Protein AF-A0A0P0XXE6-F1 (afdb_monomer_lite)

Organism: Oryza sativa subsp. japonica (NCBI:txid39947)

Structure (mmCIF, N/CA/C/O backbone):
data_AF-A0A0P0XXE6-F1
#
_entry.id   AF-A0A0P0XXE6-F1
#
loop_
_atom_site.group_PDB
_atom_site.id
_atom_site.type_symbol
_atom_site.label_atom_id
_atom_site.label_alt_id
_atom_site.label_comp_id
_atom_site.label_asym_id
_atom_site.label_entity_id
_atom_site.label_seq_id
_atom_site.pdbx_PDB_ins_code
_atom_site.Cartn_x
_atom_site.Cartn_y
_atom_site.Cartn_z
_atom_site.occupancy
_atom_site.B_iso_or_equiv
_atom_site.auth_seq_id
_atom_site.auth_comp_id
_atom_site.auth_asym_id
_atom_site.auth_atom_id
_atom_site.pdbx_PDB_model_num
ATOM 1 N N . MET A 1 1 ? 35.916 17.435 -46.626 1.00 50.94 1 MET A N 1
ATOM 2 C CA . MET A 1 1 ? 34.899 17.242 -45.569 1.00 50.94 1 MET A CA 1
ATOM 3 C C . MET A 1 1 ? 35.295 18.091 -44.371 1.00 50.94 1 MET A C 1
ATOM 5 O O . MET A 1 1 ? 36.447 17.987 -43.965 1.00 50.94 1 MET A O 1
ATOM 9 N N . PRO A 1 2 ? 34.412 18.975 -43.879 1.00 59.56 2 PRO A N 1
ATOM 10 C CA . PRO A 1 2 ? 34.695 19.836 -42.732 1.00 59.56 2 PRO A CA 1
ATOM 11 C C . PRO A 1 2 ? 34.644 19.044 -41.408 1.00 59.56 2 PRO A C 1
ATOM 13 O O . PRO A 1 2 ? 33.953 18.026 -41.344 1.00 59.56 2 PRO A O 1
ATOM 16 N N . PRO A 1 3 ? 35.366 19.481 -40.359 1.00 62.44 3 PRO A N 1
ATOM 17 C CA . PRO A 1 3 ? 35.347 18.833 -39.047 1.00 62.44 3 PRO A CA 1
ATOM 18 C C . PRO A 1 3 ? 33.977 19.001 -38.356 1.00 62.44 3 PRO A C 1
ATOM 20 O O . PRO A 1 3 ? 33.308 20.016 -38.577 1.00 62.44 3 PRO A O 1
ATOM 23 N N . PRO A 1 4 ? 33.532 18.041 -37.521 1.00 69.38 4 PRO A N 1
ATOM 24 C CA . PRO A 1 4 ? 32.236 18.127 -36.854 1.00 69.38 4 PRO A CA 1
ATOM 25 C C . PRO A 1 4 ? 32.236 19.231 -35.773 1.00 69.38 4 PRO A C 1
ATOM 27 O O . PRO A 1 4 ? 33.221 19.373 -35.044 1.00 69.38 4 PRO A O 1
ATOM 30 N N . PRO A 1 5 ? 31.154 20.026 -35.651 1.00 57.09 5 PRO A N 1
ATOM 31 C CA . PRO A 1 5 ? 31.123 21.191 -34.773 1.00 57.09 5 PRO A CA 1
ATOM 32 C C . PRO A 1 5 ? 30.817 20.847 -33.305 1.00 57.09 5 PRO A C 1
ATOM 34 O O . PRO A 1 5 ? 30.027 19.962 -32.978 1.00 57.09 5 PRO A O 1
ATOM 37 N N . ALA A 1 6 ? 31.429 21.628 -32.416 1.00 55.69 6 ALA A N 1
ATOM 38 C CA . ALA A 1 6 ? 31.373 21.534 -30.963 1.00 55.69 6 ALA A CA 1
ATOM 39 C C . ALA A 1 6 ? 30.033 22.009 -30.367 1.00 55.69 6 ALA A C 1
ATOM 41 O O . ALA A 1 6 ? 29.927 23.167 -29.977 1.00 55.69 6 ALA A O 1
ATOM 42 N N . LYS A 1 7 ? 29.011 21.146 -30.262 1.00 54.47 7 LYS A N 1
ATOM 43 C CA . LYS A 1 7 ? 27.810 21.407 -29.434 1.00 54.47 7 LYS A CA 1
ATOM 44 C C . LYS A 1 7 ? 27.139 20.113 -28.947 1.00 54.47 7 LYS A C 1
ATOM 46 O O . LYS A 1 7 ? 26.146 19.687 -29.516 1.00 54.47 7 LYS A O 1
ATOM 51 N N . TRP A 1 8 ? 27.626 19.541 -27.849 1.00 49.25 8 TRP A N 1
ATOM 52 C CA . TRP A 1 8 ? 26.827 18.635 -27.010 1.00 49.25 8 TRP A CA 1
ATOM 53 C C . TRP A 1 8 ? 26.822 19.200 -25.585 1.00 49.25 8 TRP A C 1
ATOM 55 O O . TRP A 1 8 ? 27.537 18.739 -24.702 1.00 49.25 8 TRP A O 1
ATOM 65 N N . LYS A 1 9 ? 26.084 20.304 -25.405 1.00 46.88 9 LYS A N 1
ATOM 66 C CA . LYS A 1 9 ? 25.712 20.844 -24.089 1.00 46.88 9 LYS A CA 1
ATOM 67 C C . LYS A 1 9 ? 24.420 20.157 -23.653 1.00 46.88 9 LYS A C 1
ATOM 69 O O . LYS A 1 9 ? 23.505 20.021 -24.459 1.00 46.88 9 LYS A O 1
ATOM 74 N N . GLY A 1 10 ? 24.395 19.715 -22.400 1.00 46.09 10 GLY A N 1
ATOM 75 C CA . GLY A 1 10 ? 23.322 18.928 -21.813 1.00 46.09 10 GLY A CA 1
ATOM 76 C C . GLY A 1 10 ? 21.989 19.655 -21.674 1.00 46.09 10 GLY A C 1
ATOM 77 O O . GLY A 1 10 ? 21.943 20.832 -21.330 1.00 46.09 10 GLY A O 1
ATOM 78 N N . CYS A 1 11 ? 20.913 18.902 -21.878 1.00 55.81 11 CYS A N 1
ATOM 79 C CA . CYS A 1 11 ? 19.572 19.340 -21.504 1.00 55.81 11 CYS A CA 1
ATOM 80 C C . CYS A 1 11 ? 18.794 18.327 -20.645 1.00 55.81 11 CYS A C 1
ATOM 82 O O . CYS A 1 11 ? 17.705 18.678 -20.214 1.00 55.81 11 CYS A O 1
ATOM 84 N N . CYS A 1 12 ? 19.329 17.128 -20.367 1.00 49.97 12 CYS A N 1
ATOM 85 C CA . CYS A 1 12 ? 18.699 16.119 -19.504 1.00 49.97 12 CYS A CA 1
ATOM 86 C C . CYS A 1 12 ? 19.825 15.265 -18.854 1.00 49.97 12 CYS A C 1
ATOM 88 O O . CYS A 1 12 ? 20.623 14.714 -19.601 1.00 49.97 12 CYS A O 1
ATOM 90 N N . GLU A 1 13 ? 20.061 15.092 -17.548 1.00 52.44 13 GLU A N 1
ATOM 91 C CA . GLU A 1 13 ? 19.149 15.149 -16.398 1.00 52.44 13 GLU A CA 1
ATOM 92 C C . GLU A 1 13 ? 17.818 14.482 -16.770 1.00 52.44 13 GLU A C 1
ATOM 94 O O . GLU A 1 13 ? 16.964 15.187 -17.290 1.00 52.44 13 GLU A O 1
ATOM 99 N N . PRO A 1 14 ? 17.560 13.168 -16.605 1.00 51.47 14 PRO A N 1
ATOM 100 C CA . PRO A 1 14 ? 18.299 12.031 -16.049 1.00 51.47 14 PRO A CA 1
ATOM 101 C C . PRO A 1 14 ? 18.726 10.993 -17.133 1.00 51.47 14 PRO A C 1
ATOM 103 O O . PRO A 1 14 ? 18.493 11.187 -18.320 1.00 51.47 14 PRO A O 1
ATOM 106 N N . ALA A 1 15 ? 19.316 9.873 -16.679 1.00 60.56 15 ALA A N 1
ATOM 107 C CA . ALA A 1 15 ? 19.964 8.753 -17.393 1.00 60.56 15 ALA A CA 1
ATOM 108 C C . ALA A 1 15 ? 21.355 9.044 -17.990 1.00 60.56 15 ALA A C 1
ATOM 110 O O . ALA A 1 15 ? 21.503 9.670 -19.036 1.00 60.56 15 ALA A O 1
ATOM 111 N N . THR A 1 16 ? 22.391 8.490 -17.349 1.00 56.75 16 THR A N 1
ATOM 112 C CA . THR A 1 16 ? 23.780 8.594 -17.813 1.00 56.75 16 THR A CA 1
ATOM 113 C C . THR A 1 16 ? 24.271 7.225 -18.296 1.00 56.75 16 THR A C 1
ATOM 115 O O . THR A 1 16 ? 24.770 6.423 -17.510 1.00 56.75 16 THR A O 1
ATOM 118 N N . SER A 1 17 ? 24.133 6.929 -19.594 1.00 60.69 17 SER A N 1
ATOM 119 C CA . SER A 1 17 ? 24.799 5.767 -20.209 1.00 60.69 17 SER A CA 1
ATOM 120 C C . SER A 1 17 ? 26.277 6.085 -20.412 1.00 60.69 17 SER A C 1
ATOM 122 O O . SER A 1 17 ? 26.660 6.722 -21.390 1.00 60.69 17 SER A O 1
ATOM 124 N N . MET A 1 18 ? 27.117 5.726 -19.443 1.00 60.41 18 MET A N 1
ATOM 125 C CA . MET A 1 18 ? 28.512 6.189 -19.385 1.00 60.41 18 MET A CA 1
ATOM 126 C C . MET A 1 18 ? 29.512 5.351 -20.210 1.00 60.41 18 MET A C 1
ATOM 128 O O . MET A 1 18 ? 30.716 5.517 -20.041 1.00 60.41 18 MET A O 1
ATOM 132 N N . ALA A 1 19 ? 29.064 4.480 -21.124 1.00 67.25 19 ALA A N 1
ATOM 133 C CA . ALA A 1 19 ? 29.949 3.788 -22.065 1.00 67.25 19 ALA A CA 1
ATOM 134 C C . ALA A 1 19 ? 29.239 3.478 -23.397 1.00 67.25 19 ALA A C 1
ATOM 136 O O . ALA A 1 19 ? 28.076 3.078 -23.387 1.00 67.25 19 ALA A O 1
ATOM 137 N N . PRO A 1 20 ? 29.929 3.601 -24.546 1.00 65.75 20 PRO A N 1
ATOM 138 C CA . PRO A 1 20 ? 29.327 3.460 -25.876 1.00 65.75 20 PRO A CA 1
ATOM 139 C C . PRO A 1 20 ? 28.785 2.052 -26.188 1.00 65.75 20 PRO A C 1
ATOM 141 O O . PRO A 1 20 ? 28.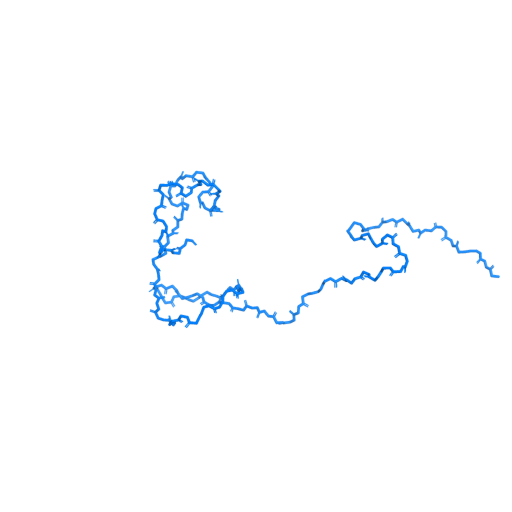016 1.894 -27.129 1.00 65.75 20 PRO A O 1
ATOM 144 N N . TRP A 1 21 ? 29.155 1.038 -25.398 1.00 80.38 21 TRP A N 1
ATOM 145 C CA . TRP A 1 21 ? 28.627 -0.331 -25.476 1.00 80.38 21 TRP A CA 1
ATOM 146 C C . TRP A 1 21 ? 27.410 -0.588 -24.567 1.00 80.38 21 TRP A C 1
ATOM 148 O O . TRP A 1 21 ? 26.965 -1.729 -24.460 1.00 80.38 21 TRP A O 1
ATOM 158 N N . MET A 1 22 ? 26.867 0.431 -23.890 1.00 74.25 22 MET A N 1
ATOM 159 C CA . MET A 1 22 ? 25.693 0.286 -23.022 1.00 74.25 22 MET A CA 1
ATOM 160 C C . MET A 1 22 ? 24.412 0.757 -23.718 1.00 74.25 22 MET A C 1
ATOM 162 O O . MET A 1 22 ? 24.227 1.942 -23.999 1.00 74.25 22 MET A O 1
ATOM 166 N N . LEU A 1 23 ? 23.494 -0.184 -23.951 1.00 79.38 23 LEU A N 1
ATOM 167 C CA . LEU A 1 23 ? 22.140 0.106 -24.414 1.00 79.38 23 LEU A CA 1
ATOM 168 C C . LEU A 1 23 ? 21.311 0.661 -23.248 1.00 79.38 23 LEU A C 1
ATOM 170 O O . LEU A 1 23 ? 21.008 -0.054 -22.295 1.00 79.38 23 LEU A O 1
ATOM 174 N N . THR A 1 24 ? 20.916 1.929 -23.336 1.00 78.62 24 THR A N 1
ATOM 175 C CA . THR A 1 24 ? 19.927 2.521 -22.429 1.00 78.62 24 THR A CA 1
ATOM 176 C C . THR A 1 24 ? 18.565 2.499 -23.092 1.00 78.62 24 THR A C 1
ATOM 178 O O . THR A 1 24 ? 18.379 3.077 -24.160 1.00 78.62 24 THR A O 1
ATOM 181 N N . VAL A 1 25 ? 17.617 1.822 -22.451 1.00 84.31 25 VAL A N 1
ATOM 182 C CA . VAL A 1 25 ? 16.231 1.722 -22.906 1.00 84.31 25 VAL A CA 1
ATOM 183 C C . VAL A 1 25 ? 15.367 2.556 -21.970 1.00 84.31 25 VAL A C 1
ATOM 185 O O . VAL A 1 25 ? 15.430 2.390 -20.753 1.00 84.31 25 VAL A O 1
ATOM 188 N N . ALA A 1 26 ? 14.584 3.472 -22.537 1.00 85.94 26 ALA A N 1
ATOM 189 C CA . ALA A 1 26 ? 13.601 4.235 -21.781 1.00 85.94 26 ALA A CA 1
ATOM 190 C C . ALA A 1 26 ? 12.423 3.335 -21.375 1.00 85.94 26 ALA A C 1
ATOM 192 O O . ALA A 1 26 ? 12.018 2.455 -22.134 1.00 85.94 26 ALA A O 1
ATOM 193 N N . ALA A 1 27 ? 11.855 3.569 -20.194 1.00 87.25 27 ALA A N 1
ATOM 194 C CA . ALA A 1 27 ? 10.601 2.941 -19.796 1.00 87.25 27 ALA A CA 1
ATOM 195 C C . ALA A 1 27 ? 9.417 3.698 -20.420 1.00 87.25 27 ALA A C 1
ATOM 197 O O . ALA A 1 27 ? 9.389 4.928 -20.398 1.00 87.25 27 ALA A O 1
ATOM 198 N N . SER A 1 28 ? 8.431 2.969 -20.943 1.00 87.69 28 SER A N 1
ATOM 199 C CA . SER A 1 28 ? 7.137 3.514 -21.367 1.00 87.69 28 SER A CA 1
ATOM 200 C C . SER A 1 28 ? 6.006 2.816 -20.620 1.00 87.69 28 SER A C 1
ATOM 202 O O . SER A 1 28 ? 6.170 1.706 -20.111 1.00 87.69 28 SER A O 1
ATOM 204 N N . THR A 1 29 ? 4.837 3.449 -20.569 1.00 87.00 29 THR A N 1
ATOM 205 C CA . THR A 1 29 ? 3.614 2.760 -20.155 1.00 87.00 29 THR A CA 1
ATOM 206 C C . THR A 1 29 ? 3.202 1.754 -21.232 1.00 87.00 29 THR A C 1
ATOM 208 O O . THR A 1 29 ? 3.528 1.912 -22.410 1.00 87.00 29 THR A O 1
ATOM 211 N N . MET A 1 30 ? 2.504 0.699 -20.823 1.00 83.81 30 MET A N 1
ATOM 212 C CA . MET A 1 30 ? 1.767 -0.176 -21.734 1.00 83.81 30 MET A CA 1
ATOM 213 C C . MET A 1 30 ? 0.297 0.246 -21.716 1.00 83.81 30 MET A C 1
ATOM 215 O O . MET A 1 30 ? -0.174 0.764 -20.707 1.00 83.81 30 MET A O 1
ATOM 219 N N . ASP A 1 31 ? -0.458 -0.045 -22.775 1.00 85.31 31 ASP A N 1
ATOM 220 C CA . ASP A 1 31 ? -1.900 0.264 -22.829 1.00 85.31 31 ASP A CA 1
ATOM 221 C C . ASP A 1 31 ? -2.741 -0.570 -21.840 1.00 85.31 31 ASP A C 1
ATOM 223 O O . ASP A 1 31 ? -3.941 -0.349 -21.666 1.00 85.31 31 ASP A O 1
ATOM 227 N N . ARG A 1 32 ? -2.122 -1.550 -21.172 1.00 83.50 32 ARG A N 1
ATOM 228 C CA . ARG A 1 32 ? -2.763 -2.380 -20.154 1.00 83.50 32 ARG A CA 1
ATOM 229 C C . ARG A 1 32 ? -2.653 -1.722 -18.779 1.00 83.50 32 ARG A C 1
ATOM 231 O O . ARG A 1 32 ? -1.553 -1.604 -18.247 1.00 83.50 32 ARG A O 1
ATOM 238 N N . SER A 1 33 ? -3.797 -1.433 -18.161 1.00 84.44 33 SER A N 1
ATOM 239 C CA . SER A 1 33 ? -3.883 -1.099 -16.736 1.00 84.44 33 SER A CA 1
ATOM 240 C C . SER A 1 33 ? -4.225 -2.320 -15.876 1.00 84.44 33 SER A C 1
ATOM 242 O O . SER A 1 33 ? -4.936 -3.232 -16.315 1.00 84.44 33 SER A O 1
ATOM 244 N N . ILE A 1 34 ? -3.708 -2.361 -14.645 1.00 87.19 34 ILE A N 1
ATOM 245 C CA . ILE A 1 34 ? -4.017 -3.413 -13.665 1.00 87.19 34 ILE A CA 1
ATOM 246 C C . ILE A 1 34 ? -5.108 -2.879 -12.745 1.00 87.19 34 ILE A C 1
ATOM 248 O O . ILE A 1 34 ? -4.827 -2.264 -11.721 1.00 87.19 34 ILE A O 1
ATOM 252 N N . ARG A 1 35 ? -6.362 -3.095 -13.141 1.00 87.25 35 ARG A N 1
ATOM 253 C CA . ARG A 1 35 ? -7.523 -2.563 -12.425 1.00 87.25 35 ARG A CA 1
ATOM 254 C C . ARG A 1 35 ? -7.866 -3.400 -11.194 1.00 87.25 35 ARG A C 1
ATOM 256 O O . ARG A 1 35 ? -7.842 -4.630 -11.250 1.00 87.25 35 ARG A O 1
ATOM 263 N N . THR A 1 36 ? -8.245 -2.720 -10.119 1.00 90.06 36 THR A N 1
ATOM 264 C CA . THR A 1 36 ? -8.897 -3.287 -8.935 1.00 90.06 36 THR A CA 1
ATOM 265 C C . THR A 1 36 ? -10.169 -2.496 -8.647 1.00 90.06 36 THR A C 1
ATOM 267 O O . THR A 1 36 ? -10.142 -1.269 -8.656 1.00 90.06 36 THR A O 1
ATOM 270 N N . THR A 1 37 ? -11.290 -3.176 -8.420 1.00 88.81 37 THR A N 1
ATOM 271 C CA . THR A 1 37 ? -12.568 -2.518 -8.119 1.00 88.81 37 THR A CA 1
ATOM 272 C C . THR A 1 37 ? -12.919 -2.763 -6.659 1.00 88.81 37 THR A C 1
ATOM 274 O O . THR A 1 37 ? -13.072 -3.905 -6.228 1.00 88.81 37 THR A O 1
ATOM 277 N N . VAL A 1 38 ? -13.071 -1.686 -5.893 1.00 89.88 38 VAL A N 1
ATOM 278 C CA . VAL A 1 38 ? -13.458 -1.718 -4.480 1.00 89.88 38 VAL A CA 1
ATOM 279 C C . VAL A 1 38 ? -14.950 -1.446 -4.369 1.00 89.88 38 VAL A C 1
ATOM 281 O O . VAL A 1 38 ? -15.443 -0.422 -4.841 1.00 89.88 38 VAL A O 1
ATOM 284 N N . ARG A 1 39 ? -15.675 -2.350 -3.706 1.00 90.31 39 ARG A N 1
ATOM 285 C CA . ARG A 1 39 ? -17.087 -2.168 -3.360 1.00 90.31 39 ARG A CA 1
ATOM 286 C C . ARG A 1 39 ? -17.210 -1.782 -1.892 1.00 90.31 39 ARG A C 1
ATOM 288 O O . ARG A 1 39 ? -16.802 -2.534 -1.011 1.00 90.31 39 ARG A O 1
ATOM 295 N N . LEU A 1 40 ? -17.821 -0.636 -1.625 1.00 91.31 40 LEU A N 1
ATOM 296 C CA . LEU A 1 40 ? -18.136 -0.196 -0.270 1.00 91.31 40 LEU A CA 1
ATOM 297 C C . LEU A 1 40 ? -19.463 -0.800 0.218 1.00 91.31 40 LEU A C 1
ATOM 299 O O . LEU A 1 40 ? -20.328 -1.186 -0.572 1.00 91.31 40 LEU A O 1
ATOM 303 N N . GLY A 1 41 ? -19.666 -0.819 1.540 1.00 89.75 41 GLY A N 1
ATOM 304 C CA . GLY A 1 41 ? -20.903 -1.319 2.160 1.00 89.75 41 GLY A CA 1
ATOM 305 C C . GLY A 1 41 ? -22.171 -0.531 1.787 1.00 89.75 41 GLY A C 1
ATOM 306 O O . GLY A 1 41 ? -23.275 -1.045 1.929 1.00 89.75 41 GLY A O 1
ATOM 307 N N . ASN A 1 42 ? -22.031 0.689 1.258 1.00 92.50 42 ASN A N 1
ATOM 308 C CA . ASN A 1 42 ? -23.129 1.504 0.723 1.00 92.50 42 ASN A CA 1
ATOM 309 C C . ASN A 1 42 ? -23.404 1.256 -0.777 1.00 92.50 42 ASN A C 1
ATOM 311 O O . ASN A 1 42 ? -24.093 2.053 -1.409 1.00 92.50 42 ASN A O 1
ATOM 315 N N . ASN A 1 43 ? -22.874 0.168 -1.347 1.00 90.38 43 ASN A N 1
ATOM 316 C CA . ASN A 1 43 ? -22.991 -0.205 -2.762 1.00 90.38 43 ASN A CA 1
ATOM 317 C C . ASN A 1 43 ? -22.352 0.777 -3.755 1.00 90.38 43 ASN A C 1
ATOM 319 O O . ASN A 1 43 ? -22.633 0.697 -4.950 1.00 90.38 43 ASN A O 1
ATOM 323 N N . LEU A 1 44 ? -21.475 1.668 -3.289 1.00 93.69 44 LEU A N 1
ATOM 324 C CA . LEU A 1 44 ? -20.615 2.437 -4.182 1.00 93.69 44 LEU A CA 1
ATOM 325 C C . LEU A 1 44 ? -19.435 1.583 -4.647 1.00 93.69 44 LEU A C 1
ATOM 327 O O . LEU A 1 44 ? -18.888 0.788 -3.879 1.00 93.69 44 LEU A O 1
ATOM 331 N N . TYR A 1 45 ? -19.049 1.782 -5.903 1.00 92.62 45 TYR A N 1
ATOM 332 C CA . TYR A 1 45 ? -17.928 1.108 -6.546 1.00 92.62 45 TYR A CA 1
ATOM 333 C C . TYR A 1 45 ? -16.872 2.139 -6.930 1.00 92.62 45 TYR A C 1
ATOM 335 O O . TYR A 1 45 ? -17.208 3.202 -7.452 1.00 92.62 45 TYR A O 1
ATOM 343 N N . PHE A 1 46 ? -15.610 1.807 -6.678 1.00 92.19 46 PHE A N 1
ATOM 344 C CA . PHE A 1 46 ? -14.459 2.632 -7.023 1.00 92.19 46 PHE A CA 1
ATOM 345 C C . PHE A 1 46 ? -13.443 1.796 -7.785 1.00 92.19 46 PHE A C 1
ATOM 347 O O . PHE A 1 46 ? -13.021 0.746 -7.302 1.00 92.19 46 PHE A O 1
ATOM 354 N N . ASP A 1 47 ? -13.037 2.278 -8.954 1.00 91.94 47 ASP A N 1
ATOM 355 C CA . ASP A 1 47 ? -11.970 1.667 -9.737 1.00 91.94 47 ASP A CA 1
ATOM 356 C C . ASP A 1 47 ? -10.626 2.296 -9.358 1.00 91.94 47 ASP A C 1
ATOM 358 O O . ASP A 1 47 ? -10.460 3.516 -9.391 1.0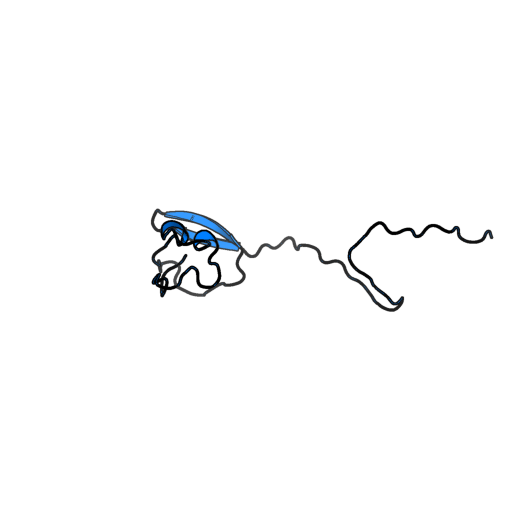0 91.94 47 ASP A O 1
ATOM 362 N N . GLY A 1 48 ? -9.666 1.452 -9.000 1.00 91.38 48 GLY A N 1
ATOM 363 C CA . GLY A 1 48 ? -8.284 1.809 -8.708 1.00 91.38 48 GLY A CA 1
ATOM 364 C C . GLY A 1 48 ? -7.310 0.851 -9.387 1.00 91.38 48 GLY A C 1
ATOM 365 O O . GLY A 1 48 ? -7.689 0.058 -10.253 1.00 91.38 48 GLY A O 1
ATOM 366 N N . GLU A 1 49 ? -6.047 0.893 -8.967 1.00 92.06 49 GLU A N 1
ATOM 367 C CA . GLU A 1 49 ? -5.000 0.015 -9.489 1.00 92.06 49 GLU A CA 1
ATOM 368 C C . GLU A 1 49 ? -4.265 -0.705 -8.358 1.00 92.06 49 GLU A C 1
ATOM 370 O O . GLU A 1 49 ? -3.875 -0.099 -7.362 1.00 92.06 49 GLU A O 1
ATOM 375 N N . SER A 1 50 ? -4.097 -2.021 -8.491 1.00 89.38 50 SER A N 1
ATOM 376 C CA . SER A 1 50 ? -3.332 -2.836 -7.544 1.00 89.38 50 SER A CA 1
ATOM 377 C C . SER A 1 50 ? -2.883 -4.130 -8.202 1.00 89.38 50 SER A C 1
ATOM 379 O O . SER A 1 50 ? -3.671 -4.805 -8.861 1.00 89.38 50 SER A O 1
ATOM 381 N N . LEU A 1 51 ? -1.624 -4.508 -7.981 1.00 89.94 51 LEU A N 1
ATOM 382 C CA . LEU A 1 51 ? -1.096 -5.804 -8.409 1.00 89.94 51 LEU A CA 1
ATOM 383 C C . LEU A 1 51 ? -1.595 -6.959 -7.521 1.00 89.94 51 LEU A C 1
ATOM 385 O O . LEU A 1 51 ? -1.522 -8.120 -7.917 1.00 89.94 51 LEU A O 1
ATOM 389 N N . TYR A 1 52 ? -2.106 -6.655 -6.326 1.00 87.75 52 TYR A N 1
ATOM 390 C CA . TYR A 1 52 ? -2.659 -7.655 -5.422 1.00 87.75 52 TYR A CA 1
ATOM 391 C C . TYR A 1 52 ? -4.072 -8.046 -5.868 1.00 87.75 52 TYR A C 1
ATOM 393 O O . TYR A 1 52 ? -5.013 -7.263 -5.739 1.00 87.75 52 TYR A O 1
ATOM 401 N N . GLN A 1 53 ? -4.204 -9.265 -6.393 1.00 84.56 53 GLN A N 1
ATOM 402 C CA . GLN A 1 53 ? -5.462 -9.839 -6.875 1.00 84.56 53 GLN A CA 1
ATOM 403 C C . GLN A 1 53 ? -5.790 -11.109 -6.074 1.00 84.56 53 GLN A C 1
ATOM 405 O O . GLN A 1 53 ? -5.469 -12.214 -6.518 1.00 84.56 53 GLN A O 1
ATOM 410 N N . PRO A 1 54 ? -6.363 -10.979 -4.863 1.00 83.31 54 PRO A N 1
ATOM 411 C CA . PRO A 1 54 ? -6.750 -12.138 -4.075 1.00 83.31 54 PRO A CA 1
ATOM 412 C C . PRO A 1 54 ? -7.895 -12.881 -4.767 1.00 83.31 54 PRO A C 1
ATOM 414 O O . PRO A 1 54 ? -8.794 -12.268 -5.338 1.00 83.31 54 PRO A O 1
ATOM 417 N N . ASN A 1 55 ? -7.890 -14.209 -4.671 1.00 78.38 55 ASN A N 1
ATOM 418 C CA . ASN A 1 55 ? -8.969 -15.055 -5.190 1.00 78.38 55 ASN A CA 1
ATOM 419 C C . ASN A 1 55 ? -10.133 -15.193 -4.186 1.00 78.38 55 ASN A C 1
ATOM 421 O O . ASN A 1 55 ? -10.887 -16.166 -4.227 1.00 78.38 55 ASN A O 1
ATOM 425 N N . ASP A 1 56 ? -10.224 -14.258 -3.238 1.00 70.88 56 ASP A N 1
ATOM 426 C CA . ASP A 1 56 ? -11.216 -14.277 -2.174 1.00 70.88 56 ASP A CA 1
ATO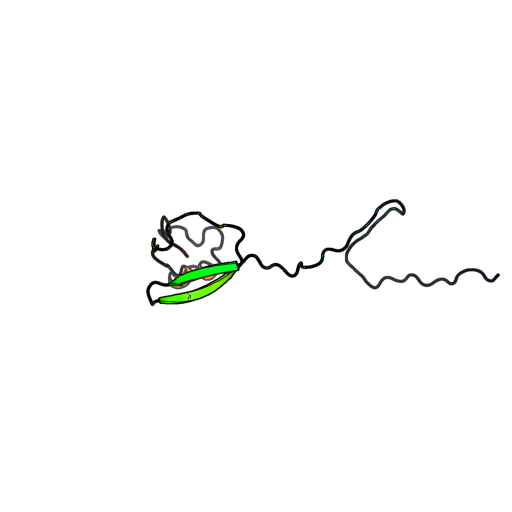M 427 C C . ASP A 1 56 ? -12.621 -14.079 -2.747 1.00 70.88 56 ASP A C 1
ATOM 429 O O . ASP A 1 56 ? -12.829 -13.463 -3.796 1.00 70.88 56 ASP A O 1
ATOM 433 N N . SER A 1 57 ? -13.619 -14.610 -2.043 1.00 65.94 57 SER A N 1
ATOM 434 C CA . SER A 1 57 ? -15.012 -14.427 -2.426 1.00 65.94 57 SER A CA 1
ATOM 435 C C . SER A 1 57 ? -15.344 -12.939 -2.520 1.00 65.94 57 SER A C 1
ATOM 437 O O . SER A 1 57 ? -15.202 -12.211 -1.538 1.00 65.94 57 SER A O 1
ATOM 439 N N . LEU A 1 58 ? -15.896 -12.518 -3.664 1.00 70.19 58 LEU A N 1
ATOM 440 C CA . LEU A 1 58 ? -16.356 -11.147 -3.967 1.00 70.19 58 LEU A CA 1
ATOM 441 C C . LEU A 1 58 ? -17.383 -10.568 -2.969 1.00 70.19 58 LEU A C 1
ATOM 443 O O . LEU A 1 58 ? -17.868 -9.453 -3.146 1.00 70.19 58 LEU A O 1
ATOM 447 N N . ASN A 1 59 ? -17.761 -11.338 -1.950 1.00 74.00 59 ASN A N 1
ATOM 448 C CA . ASN A 1 59 ? -18.803 -11.021 -0.990 1.00 74.00 59 ASN A CA 1
ATOM 449 C C . ASN A 1 59 ? -18.288 -10.860 0.451 1.00 74.00 59 ASN A C 1
ATOM 451 O O . ASN A 1 59 ? -19.097 -10.705 1.365 1.00 74.00 59 ASN A O 1
ATOM 455 N N . THR A 1 60 ? -16.971 -10.908 0.676 1.00 82.38 60 THR A N 1
ATOM 456 C CA . THR A 1 60 ? -16.391 -10.648 1.999 1.00 82.38 60 THR A CA 1
ATOM 457 C C . THR A 1 60 ? -16.168 -9.151 2.177 1.00 82.38 60 THR A C 1
ATOM 459 O O . THR A 1 60 ? -15.348 -8.551 1.487 1.00 82.38 60 THR A O 1
ATOM 462 N N . PHE A 1 61 ? -16.889 -8.547 3.120 1.00 86.94 61 PHE A N 1
ATOM 463 C CA . PHE A 1 61 ? -16.685 -7.154 3.509 1.00 86.94 61 PHE A CA 1
ATOM 464 C C . PHE A 1 61 ? -15.826 -7.075 4.767 1.00 86.94 61 PHE A C 1
ATOM 466 O O . PHE A 1 61 ? -16.072 -7.786 5.741 1.00 86.94 61 PHE A O 1
ATOM 473 N N . TYR A 1 62 ? -14.863 -6.157 4.759 1.00 88.25 62 TYR A N 1
ATOM 474 C CA . TYR A 1 62 ? -14.062 -5.813 5.928 1.00 88.25 62 TYR A CA 1
ATOM 475 C C . TYR A 1 62 ? -14.487 -4.442 6.465 1.00 88.25 62 TYR A C 1
ATOM 477 O O . TYR A 1 62 ? -14.869 -3.573 5.674 1.00 88.25 62 TYR A O 1
ATOM 485 N N . PRO A 1 63 ? -14.426 -4.213 7.788 1.00 90.00 63 PRO A N 1
ATOM 486 C CA . PRO A 1 63 ? -14.674 -2.893 8.349 1.00 90.00 63 PRO A CA 1
ATOM 487 C C . PRO A 1 63 ? -13.683 -1.873 7.780 1.00 90.00 63 PRO A C 1
ATOM 489 O O . PRO A 1 63 ? -12.476 -2.117 7.777 1.00 90.00 63 PRO A O 1
ATOM 492 N N . LEU A 1 64 ? -14.204 -0.732 7.330 1.00 90.81 64 LEU A N 1
ATOM 493 C CA . LEU A 1 64 ? -13.406 0.397 6.857 1.00 90.81 64 LEU A CA 1
ATOM 494 C C . LEU A 1 64 ? -13.143 1.365 8.006 1.00 90.81 64 LEU A C 1
ATOM 496 O O . LEU A 1 64 ? -14.057 1.672 8.776 1.00 90.81 64 LEU A O 1
ATOM 500 N N . VAL A 1 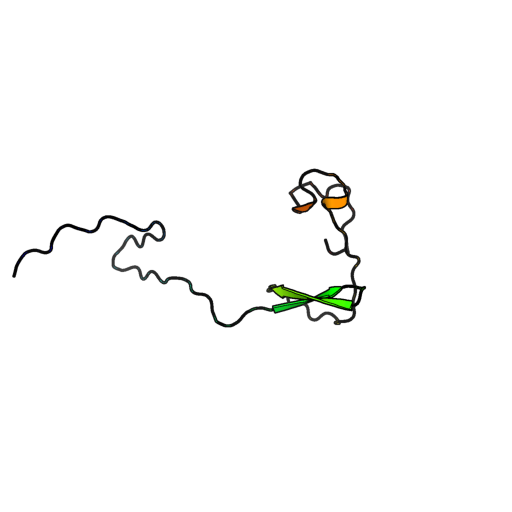65 ? -11.910 1.851 8.125 1.00 89.62 65 VAL A N 1
ATOM 501 C CA . VAL A 1 65 ? -11.505 2.741 9.213 1.00 89.62 65 VAL A CA 1
ATOM 502 C C . VAL A 1 65 ? -10.649 3.883 8.695 1.00 89.62 65 VAL A C 1
ATOM 504 O O . VAL A 1 65 ? -9.570 3.665 8.180 1.00 89.62 65 VAL A O 1
ATOM 507 N N . TYR A 1 66 ? -11.070 5.122 8.932 1.00 88.94 66 TYR A N 1
ATOM 508 C CA . TYR A 1 66 ? -10.253 6.280 8.588 1.00 88.94 66 TYR A CA 1
ATOM 509 C C . TYR A 1 66 ? -9.282 6.629 9.723 1.00 88.94 66 TYR A C 1
ATOM 511 O O . TYR A 1 66 ? -9.686 7.180 10.750 1.00 88.94 66 TYR A O 1
ATOM 519 N N . ALA A 1 67 ? -7.994 6.329 9.542 1.00 87.19 67 ALA A N 1
ATOM 520 C CA . ALA A 1 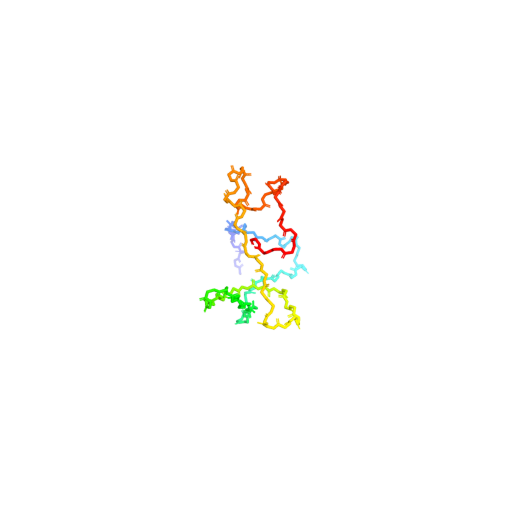67 ? -6.958 6.571 10.551 1.00 87.19 67 ALA A CA 1
ATOM 521 C C . ALA A 1 67 ? -6.798 8.059 10.923 1.00 87.19 67 ALA A C 1
ATOM 523 O O . ALA A 1 67 ? -6.536 8.382 12.086 1.00 87.19 67 ALA A O 1
ATOM 524 N N . GLY A 1 68 ? -7.045 8.974 9.979 1.00 86.94 68 GLY A N 1
ATOM 525 C CA . GLY A 1 68 ? -6.996 10.420 10.223 1.00 86.94 68 GLY A CA 1
ATOM 526 C C . GLY A 1 68 ? -8.018 10.917 11.256 1.00 86.94 68 GLY A C 1
ATOM 527 O O . GLY A 1 68 ? -7.809 11.958 11.873 1.00 86.94 68 GLY A O 1
ATOM 528 N N . ALA A 1 69 ? -9.087 10.156 11.530 1.00 85.94 69 ALA A N 1
ATOM 529 C CA . ALA A 1 69 ? -10.049 10.492 12.584 1.00 85.94 69 ALA A CA 1
ATOM 530 C C . ALA A 1 69 ? -9.474 10.354 14.007 1.00 85.94 69 ALA A C 1
ATOM 532 O O . ALA A 1 69 ? -10.079 10.843 14.957 1.00 85.94 69 ALA A O 1
ATOM 533 N N . SER A 1 70 ? -8.317 9.703 14.174 1.00 83.44 70 SER A N 1
ATOM 534 C CA . SER A 1 70 ? -7.666 9.545 15.481 1.00 83.44 70 SER A CA 1
ATOM 535 C C . SER A 1 70 ? -7.095 10.852 16.050 1.00 83.44 70 SER A C 1
ATOM 537 O O . SER A 1 70 ? -6.784 10.909 17.239 1.00 83.44 70 SER A O 1
ATOM 539 N N . GLY A 1 71 ? -6.927 11.890 15.219 1.00 83.50 71 GLY A N 1
ATOM 540 C CA . GLY A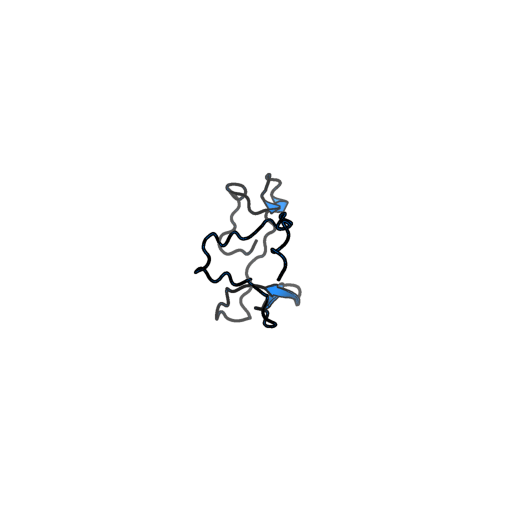 1 71 ? -6.307 13.162 15.607 1.00 83.50 71 GLY A CA 1
ATOM 541 C C . GLY A 1 71 ? -4.798 13.074 15.861 1.00 83.50 71 GLY A C 1
ATOM 542 O O . GLY A 1 71 ? -4.188 14.059 16.278 1.00 83.50 71 GLY A O 1
ATOM 543 N N . LYS A 1 72 ? -4.181 11.910 15.625 1.00 86.06 72 LYS A N 1
ATOM 544 C CA . LYS A 1 72 ? -2.733 11.738 15.730 1.00 86.06 72 LYS A CA 1
ATOM 545 C C . LYS A 1 72 ? -2.039 12.324 14.502 1.00 86.06 72 LYS A C 1
ATOM 547 O O . LYS A 1 72 ? -2.542 12.162 13.391 1.00 86.06 72 LYS A O 1
ATOM 552 N N . PRO A 1 73 ? -0.872 12.964 14.675 1.00 86.25 73 PRO A N 1
ATOM 553 C CA . PRO A 1 73 ? -0.117 13.476 13.542 1.00 86.25 73 PRO A CA 1
ATOM 554 C C . PRO A 1 73 ? 0.294 12.323 12.614 1.00 86.25 73 PRO A C 1
ATOM 556 O O . PRO A 1 73 ? 0.775 11.286 13.081 1.00 86.25 73 PRO A O 1
ATOM 559 N N . PHE A 1 74 ? 0.130 12.519 11.304 1.00 88.56 74 PHE A N 1
ATOM 560 C CA . PHE A 1 74 ? 0.497 11.582 10.234 1.00 88.56 74 PHE A CA 1
ATOM 561 C C . PHE A 1 74 ? -0.337 10.293 10.141 1.00 88.56 74 PHE A C 1
ATOM 563 O O . PHE A 1 74 ? 0.044 9.379 9.402 1.00 88.56 74 PHE A O 1
ATOM 570 N N . ALA A 1 75 ? -1.463 10.193 10.852 1.00 89.00 75 ALA A N 1
ATOM 571 C CA . ALA A 1 75 ? -2.303 8.993 10.825 1.00 89.00 75 ALA A CA 1
ATOM 572 C C . ALA A 1 75 ? -3.027 8.862 9.486 1.00 89.00 75 ALA A C 1
ATOM 574 O O . ALA A 1 75 ? -3.183 7.762 8.962 1.00 89.00 75 ALA A O 1
ATOM 575 N N . GLU A 1 76 ? -3.390 9.996 8.891 1.00 88.88 76 GLU A N 1
ATOM 576 C CA . GLU A 1 76 ? -3.976 10.119 7.560 1.00 88.88 76 GLU A CA 1
ATOM 577 C C . GLU A 1 76 ? -3.060 9.592 6.445 1.00 88.88 76 GLU A C 1
ATOM 579 O O . GLU A 1 76 ? -3.546 9.132 5.418 1.00 88.88 76 GLU A O 1
ATOM 584 N N . PHE A 1 77 ? -1.742 9.605 6.667 1.00 89.75 77 PHE A N 1
ATOM 585 C CA . PHE A 1 77 ? -0.743 9.098 5.723 1.00 89.75 77 PHE A CA 1
ATOM 586 C C . PHE A 1 77 ? -0.266 7.683 6.063 1.00 89.75 77 PHE A C 1
ATOM 588 O O . PHE A 1 77 ? 0.672 7.196 5.435 1.00 89.75 77 PHE A O 1
ATOM 595 N N . CYS A 1 78 ? -0.859 7.040 7.078 1.00 88.25 78 CYS A N 1
ATOM 596 C CA . CYS A 1 78 ? -0.354 5.788 7.648 1.00 88.25 78 CYS A CA 1
ATOM 597 C C . CYS A 1 78 ? 1.141 5.881 8.010 1.00 88.25 78 CYS A C 1
ATOM 599 O O . CYS A 1 78 ? 1.918 4.953 7.778 1.00 88.25 78 CYS A O 1
ATOM 601 N N . GLY A 1 79 ? 1.554 7.034 8.548 1.00 87.62 79 GLY A N 1
ATOM 602 C CA . GLY A 1 79 ? 2.941 7.307 8.902 1.00 87.62 79 GLY A CA 1
ATOM 603 C C . GLY A 1 79 ? 3.472 6.331 9.952 1.00 87.62 79 GLY A C 1
ATOM 604 O O . GLY A 1 79 ? 2.726 5.801 10.778 1.00 87.62 79 GLY A O 1
ATOM 605 N N . ASN A 1 80 ? 4.787 6.112 9.937 1.00 89.00 80 ASN A N 1
ATOM 606 C CA . ASN A 1 80 ? 5.441 5.186 10.858 1.00 89.00 80 ASN A CA 1
ATOM 607 C C . ASN A 1 80 ? 5.146 5.548 12.330 1.00 89.00 80 ASN A C 1
ATOM 609 O O . ASN A 1 80 ? 5.362 6.688 12.737 1.00 89.00 80 ASN A O 1
ATOM 613 N N . GLY A 1 81 ? 4.632 4.590 13.108 1.00 86.00 81 GLY A N 1
ATOM 614 C CA . GLY A 1 81 ? 4.223 4.775 14.511 1.00 86.00 81 GLY A CA 1
ATOM 615 C C . GLY A 1 81 ? 2.937 5.589 14.724 1.00 86.00 81 GLY A C 1
ATOM 616 O O . GLY A 1 81 ? 2.449 5.697 15.846 1.00 86.00 81 GLY A O 1
ATOM 617 N N . SER A 1 82 ? 2.334 6.146 13.671 1.00 87.81 82 SER A N 1
ATOM 618 C CA . SER A 1 82 ? 1.135 6.980 13.816 1.00 87.81 82 SER A CA 1
ATOM 619 C C . SER A 1 82 ? -0.119 6.172 14.181 1.00 87.81 82 SER A C 1
ATOM 621 O O . SER A 1 82 ? -1.018 6.657 14.872 1.00 87.81 82 SER A O 1
ATOM 623 N N . LEU A 1 83 ? -0.145 4.896 13.788 1.00 86.81 83 LEU A N 1
ATOM 624 C CA . LEU A 1 83 ? -1.231 3.959 14.086 1.00 86.81 83 LEU A CA 1
ATOM 625 C C . LEU A 1 83 ? -1.068 3.247 15.441 1.00 86.81 83 LEU A C 1
ATOM 627 O O . LEU A 1 83 ? -1.897 2.407 15.790 1.00 86.81 83 LEU A O 1
ATOM 631 N N . ASP A 1 84 ? -0.037 3.571 16.230 1.00 84.94 84 ASP A N 1
ATOM 632 C CA . ASP A 1 84 ? 0.186 2.930 17.529 1.00 84.94 84 ASP A CA 1
ATOM 633 C C . ASP A 1 84 ? -1.013 3.156 18.456 1.00 84.94 84 ASP A C 1
ATOM 635 O O . ASP A 1 84 ? -1.489 4.275 18.629 1.00 84.94 84 ASP A O 1
ATOM 639 N N . GLY A 1 85 ? -1.539 2.091 19.060 1.00 81.62 85 GLY A N 1
ATOM 640 C CA . GLY A 1 85 ? -2.749 2.151 19.890 1.00 81.62 85 GLY A CA 1
ATOM 641 C C . GLY A 1 85 ? -4.069 2.242 19.111 1.00 81.62 85 GLY A C 1
ATOM 642 O O . GLY A 1 85 ? -5.125 2.322 19.735 1.00 81.62 85 GLY A O 1
ATOM 643 N N . PHE A 1 86 ? -4.036 2.201 17.778 1.00 81.31 86 PHE A N 1
ATOM 644 C CA . PHE A 1 86 ? -5.220 2.105 16.931 1.00 81.31 86 PHE A CA 1
ATOM 645 C C . PHE A 1 86 ? -5.363 0.673 16.390 1.00 81.31 86 PHE A C 1
ATOM 647 O O . PHE A 1 86 ? -4.510 0.181 15.654 1.00 81.31 86 PHE A O 1
ATOM 654 N N . ASP A 1 87 ? -6.430 -0.036 16.775 1.00 83.88 87 ASP A N 1
ATOM 655 C CA . ASP A 1 87 ? -6.623 -1.434 16.367 1.00 83.88 87 ASP A CA 1
ATOM 656 C C . ASP A 1 87 ? -7.173 -1.533 14.935 1.00 83.88 87 ASP A C 1
ATOM 658 O O . ASP A 1 87 ? -8.388 -1.537 14.701 1.00 83.88 87 ASP A O 1
ATOM 662 N N . VAL A 1 88 ? -6.247 -1.603 13.978 1.00 84.75 88 VAL A N 1
ATOM 663 C CA . VAL A 1 88 ? -6.503 -1.779 12.535 1.00 84.75 88 VAL A CA 1
ATOM 664 C C . VAL A 1 88 ? -6.497 -3.243 12.091 1.00 84.75 88 VAL A C 1
ATOM 666 O O . VAL A 1 88 ? -6.717 -3.538 10.919 1.00 84.75 88 VAL A O 1
ATOM 669 N N . ARG A 1 89 ? -6.250 -4.194 13.000 1.00 84.75 89 ARG A N 1
ATOM 670 C CA . ARG A 1 89 ? -6.165 -5.615 12.636 1.00 84.75 89 ARG A CA 1
ATOM 671 C C . ARG A 1 89 ? -7.508 -6.123 12.110 1.00 84.75 89 ARG A C 1
ATOM 673 O O . ARG A 1 89 ? -8.538 -5.967 12.759 1.00 84.75 89 ARG A O 1
ATOM 680 N N . GLY A 1 90 ? -7.480 -6.736 10.926 1.00 84.75 90 GLY A N 1
ATOM 681 C CA . GLY A 1 90 ? -8.677 -7.240 10.242 1.00 84.75 90 GLY A CA 1
ATOM 682 C C . GLY A 1 90 ? -9.583 -6.150 9.658 1.00 84.75 90 GLY A C 1
ATOM 683 O O . GLY A 1 90 ? -10.718 -6.443 9.284 1.00 84.75 90 GLY A O 1
ATOM 684 N N . LYS A 1 91 ? -9.105 -4.904 9.594 1.00 88.75 91 LYS A N 1
ATOM 685 C CA . LYS A 1 91 ? -9.816 -3.752 9.035 1.00 88.75 91 LYS A CA 1
ATOM 686 C C . LYS A 1 91 ? -9.022 -3.185 7.861 1.00 88.75 91 LYS A C 1
ATOM 688 O O . LYS A 1 91 ? -7.816 -3.398 7.767 1.00 88.75 91 LYS A O 1
ATOM 693 N N . ILE A 1 92 ? -9.705 -2.476 6.972 1.00 85.19 92 ILE A N 1
ATOM 694 C CA . ILE A 1 92 ? -9.095 -1.796 5.824 1.00 85.19 92 ILE A CA 1
ATOM 695 C C . ILE A 1 92 ? -9.079 -0.294 6.131 1.00 85.19 92 ILE A C 1
ATOM 697 O O . ILE A 1 92 ? -10.111 0.256 6.524 1.00 85.19 92 ILE A O 1
ATOM 701 N N . GLY A 1 93 ? -7.902 0.327 6.021 1.00 81.06 93 GLY A N 1
ATOM 702 C CA . GLY A 1 93 ? -7.651 1.734 6.351 1.00 81.06 93 GLY A CA 1
ATOM 703 C C . GLY A 1 93 ? -7.390 2.615 5.143 1.00 81.06 93 GLY A C 1
ATOM 704 O O . GLY A 1 93 ? -7.014 2.048 4.094 1.00 81.06 93 GLY A O 1
#

InterPro domains:
  IPR036852 Peptidase S8/S53 domain superfamily [SSF52743] (14-69)
  IPR045051 Subtilisin-like protease [PTHR10795] (17-92)

Foldseek 3Di:
DDDDDDDDDDDDDDDDPPDPPDDDDDDDDDPDFAWDWDADPVRDIDIDGDPDDDPDPPPDDFAEDQLVVVVFPCRNVVDDPSCVVPPCVRHHD

Sequence (93 aa):
MPPPPAKWKGCCEPATSMAPWMLTVAASTMDRSIRTTVRLGNNLYFDGESLYQPNDSLNTFYPLVYAGASGKPFAEFCGNGSLDGFDVRGKIG

pLDDT: mean 79.56, std 13.23, range [46.09, 93.69]

Radius of gyration: 24.53 Å; chains: 1; bounding box: 58×37×66 Å

Secondary structure (DSSP, 8-state):
-PPPP--------S----STT---------S---EEEEEPTTS-EEEEE-S------TT----B--GGGG--TTTTTT-TTTTTT---TTSB-